Protein AF-A0A2G5BJG7-F1 (afdb_monomer)

InterPro domains:
  IPR004217 Tim10-like [PF02953] (35-98)
  IPR035427 Tim10-like domain superfamily [G3DSA:1.10.287.810] (26-109)
  IPR035427 Tim10-like domain superfamily [SSF144122] (42-107)
  IPR050673 Mitochondrial import inner membrane translocase subunit [PTHR13172] (30-109)

Sequence (112 aa):
MSAIGDCELTNASEDFQPDAMFNNYGASYQEQRMQQLMEQKQMKDFMRMFSNLVGRCFDDCVDDFTSNKLNEREISCANRCTLKNMKFNERIGQRFAEESAKMMEDQAKMAK

Solvent-accessible surface area (backbone atoms only — not comparable to full-atom values): 6933 Å² total; per-residue (Å²): 132,88,76,92,82,75,89,76,80,76,71,94,78,81,78,89,77,74,90,84,69,89,81,91,58,72,66,62,59,50,49,53,53,49,50,53,50,48,55,54,47,54,53,53,52,49,54,50,51,51,53,52,49,53,53,50,33,42,72,76,31,62,83,73,82,90,54,100,60,82,50,74,66,32,52,54,39,37,54,52,43,52,56,51,50,54,54,47,52,53,53,48,50,54,53,48,54,56,50,52,53,51,51,53,53,52,51,58,58,73,75,107

Mean predicted aligned error: 13.12 Å

Foldseek 3Di:
DDDDDDPPPPDPPDDPDPPPPPPDDPPPVVVVVVVVVVVVVVVVVVVVLVVVLVVVLCVPQVDDPPDPDDDPRSVVSSVVSNVVSVVVVVVVVVVCVVVVVVVVVVVVVVVD

Radius of gyration: 25.4 Å; Cα contacts (8 Å, |Δi|>4): 17; chains: 1; bounding box: 74×33×61 Å

Organism: Coemansia reversa (strain ATCC 12441 / NRRL 1564) (NCBI:txid763665)

Structure (mmCIF, N/CA/C/O backbone):
data_AF-A0A2G5BJG7-F1
#
_entry.id   AF-A0A2G5BJG7-F1
#
loop_
_atom_site.group_PDB
_atom_site.id
_atom_site.type_symbol
_atom_site.label_atom_id
_atom_site.label_alt_id
_atom_site.label_comp_id
_atom_site.label_asym_id
_atom_site.label_entity_id
_atom_site.label_seq_id
_atom_site.pdbx_PDB_ins_code
_atom_site.Cartn_x
_atom_site.Cartn_y
_atom_site.Cartn_z
_atom_site.occupancy
_atom_site.B_iso_or_equiv
_atom_site.auth_seq_id
_atom_site.auth_comp_id
_atom_site.auth_asym_id
_atom_site.auth_atom_id
_atom_site.pdbx_PDB_model_num
ATOM 1 N N . MET A 1 1 ? -52.801 8.013 -23.997 1.00 36.09 1 MET A N 1
ATOM 2 C CA . MET A 1 1 ? -52.631 8.055 -25.463 1.00 36.09 1 MET A CA 1
ATOM 3 C C . MET A 1 1 ? -51.449 8.957 -25.747 1.00 36.09 1 MET A C 1
ATOM 5 O O . MET A 1 1 ? -51.571 10.126 -25.428 1.00 36.09 1 MET A O 1
ATOM 9 N N . SER A 1 2 ? -50.368 8.360 -26.271 1.00 32.62 2 SER A N 1
ATOM 10 C CA . SER A 1 2 ? -49.287 8.956 -27.091 1.00 32.62 2 SER A CA 1
ATOM 11 C C . SER A 1 2 ? -48.456 10.101 -26.474 1.00 32.62 2 SER A C 1
ATOM 13 O O . SER A 1 2 ? -49.020 11.029 -25.922 1.00 32.62 2 SER A O 1
ATOM 15 N N . ALA A 1 3 ? -47.123 10.167 -26.535 1.00 39.41 3 ALA A N 1
ATOM 16 C CA . ALA A 1 3 ? -46.048 9.413 -27.196 1.00 39.41 3 ALA A CA 1
ATOM 17 C C . ALA A 1 3 ? -44.747 9.681 -26.381 1.00 39.41 3 ALA A C 1
ATOM 19 O O . ALA A 1 3 ? -44.634 10.738 -25.768 1.00 39.41 3 ALA A O 1
ATOM 20 N N . ILE A 1 4 ? -43.866 8.711 -26.105 1.00 49.25 4 ILE A N 1
ATOM 21 C CA . ILE A 1 4 ? -42.622 8.404 -26.853 1.00 49.25 4 ILE A CA 1
ATOM 22 C C . ILE A 1 4 ? -42.097 9.595 -27.679 1.00 49.25 4 ILE A C 1
ATOM 24 O O . ILE A 1 4 ? -42.725 9.977 -28.660 1.00 49.25 4 ILE A O 1
ATOM 28 N N . GLY A 1 5 ? -40.943 10.141 -27.286 1.00 41.59 5 GLY A N 1
ATOM 29 C CA . GLY A 1 5 ? -40.248 11.233 -27.973 1.00 41.59 5 GLY A CA 1
ATOM 30 C C . GLY A 1 5 ? -38.856 11.456 -27.380 1.00 41.59 5 GLY A C 1
ATOM 31 O O . GLY A 1 5 ? -38.667 12.347 -26.563 1.00 41.59 5 GLY A O 1
ATOM 32 N N . ASP A 1 6 ? -37.948 10.556 -27.756 1.00 47.22 6 ASP A N 1
ATOM 33 C CA . ASP A 1 6 ? -36.505 10.757 -27.942 1.00 47.22 6 ASP A CA 1
ATOM 34 C C . ASP A 1 6 ? -35.616 11.118 -26.734 1.00 47.22 6 ASP A C 1
ATOM 36 O O . ASP A 1 6 ? -35.309 12.267 -26.428 1.00 47.22 6 ASP A O 1
ATOM 40 N N . CYS A 1 7 ? -35.058 10.057 -26.132 1.00 47.19 7 CYS A N 1
ATOM 41 C CA . CYS A 1 7 ? -33.671 10.064 -25.670 1.00 47.19 7 CYS A CA 1
ATOM 42 C C . CYS A 1 7 ? -32.758 10.301 -26.885 1.00 47.19 7 CYS A C 1
ATOM 44 O O . CYS A 1 7 ? -32.337 9.343 -27.537 1.00 47.19 7 CYS A O 1
ATOM 46 N N . GLU A 1 8 ? -32.430 11.555 -27.187 1.00 43.12 8 GLU A N 1
ATOM 47 C CA . GLU A 1 8 ? -31.302 11.841 -28.070 1.00 43.12 8 GLU A CA 1
ATOM 48 C C . GLU A 1 8 ? -29.998 11.479 -27.353 1.00 43.12 8 GLU A C 1
ATOM 50 O O . GLU A 1 8 ? -29.441 12.215 -26.538 1.00 43.12 8 GLU A O 1
ATOM 55 N N . LEU A 1 9 ? -29.532 10.279 -27.690 1.00 47.53 9 LEU A N 1
ATOM 56 C CA . LEU A 1 9 ? -28.129 9.916 -27.786 1.00 47.53 9 LEU A CA 1
ATOM 57 C C . LEU A 1 9 ? -27.413 10.938 -28.682 1.00 47.53 9 LEU A C 1
ATOM 59 O O . LEU A 1 9 ? -27.224 10.700 -29.873 1.00 47.53 9 LEU A O 1
ATOM 63 N N . THR A 1 10 ? -26.970 12.061 -28.123 1.00 43.62 10 THR A N 1
ATOM 64 C CA . THR A 1 10 ? -25.846 12.783 -28.718 1.00 43.62 10 THR A CA 1
ATOM 65 C C . THR A 1 10 ? -24.574 12.087 -28.263 1.00 43.62 10 THR A C 1
ATOM 67 O O . THR A 1 10 ? -24.049 12.269 -27.165 1.00 43.62 10 THR A O 1
ATOM 70 N N . ASN A 1 11 ? -24.134 11.173 -29.124 1.00 44.44 11 ASN A N 1
ATOM 71 C CA . ASN A 1 11 ? -22.826 10.556 -29.061 1.00 44.44 11 ASN A CA 1
ATOM 72 C C . ASN A 1 11 ? -21.759 11.651 -28.937 1.00 44.44 11 ASN A C 1
ATOM 74 O O . ASN A 1 11 ? -21.606 12.481 -29.829 1.00 44.44 11 ASN A O 1
ATOM 78 N N . ALA A 1 12 ? -20.981 11.628 -27.856 1.00 44.44 12 ALA A N 1
ATOM 79 C CA . ALA A 1 12 ? -19.766 12.427 -27.707 1.00 44.44 12 ALA A CA 1
ATOM 80 C C . ALA A 1 12 ? -18.620 11.842 -28.562 1.00 44.44 12 ALA A C 1
ATOM 82 O O . ALA A 1 12 ? -17.542 11.541 -28.051 1.00 44.44 12 ALA A O 1
ATOM 83 N N . SER A 1 13 ? -18.881 11.597 -29.848 1.00 48.19 13 SER A N 1
ATOM 84 C CA . SER A 1 13 ? -17.964 10.934 -30.782 1.00 48.19 13 SER A CA 1
ATOM 85 C C . SER A 1 13 ? -17.698 11.743 -32.051 1.00 48.19 13 SER A C 1
ATOM 87 O O . SER A 1 13 ? -17.453 11.146 -33.093 1.00 48.19 13 SER A O 1
ATOM 89 N N . GLU A 1 14 ? -17.722 13.073 -31.977 1.00 46.25 14 GLU A N 1
ATOM 90 C CA . GLU A 1 14 ? -17.316 13.931 -33.095 1.00 46.25 14 GLU A CA 1
ATOM 91 C C . GLU A 1 14 ? -16.212 14.903 -32.636 1.00 46.25 14 GLU A C 1
ATOM 93 O O . GLU A 1 14 ? -16.435 15.879 -31.924 1.00 46.25 14 GLU A O 1
ATOM 98 N N . ASP A 1 15 ? -14.989 14.523 -33.019 1.00 40.72 15 ASP A N 1
ATOM 99 C CA . ASP A 1 15 ? -13.899 15.389 -33.471 1.00 40.72 15 ASP A CA 1
ATOM 100 C C . ASP A 1 15 ? -13.174 16.305 -32.474 1.00 40.72 15 ASP A C 1
ATOM 102 O O . ASP A 1 15 ? -13.139 17.529 -32.592 1.00 40.72 15 ASP A O 1
ATOM 106 N N . PHE A 1 16 ? -12.378 15.684 -31.598 1.00 47.34 16 PHE A N 1
ATOM 107 C CA . PHE A 1 16 ? -11.100 16.283 -31.199 1.00 47.34 16 PHE A CA 1
ATOM 108 C C . PHE A 1 16 ? -10.078 16.030 -32.320 1.00 47.34 16 PHE A C 1
ATOM 110 O O . PHE A 1 16 ? -9.291 15.093 -32.227 1.00 47.34 16 PHE A O 1
ATOM 117 N N . GLN A 1 17 ? -10.124 16.813 -33.405 1.00 42.78 17 GLN A N 1
ATOM 118 C CA . GLN A 1 17 ? -9.129 16.765 -34.489 1.00 42.78 17 GLN A CA 1
ATOM 119 C C . GLN A 1 17 ? -7.730 17.151 -33.965 1.00 42.78 17 GLN A C 1
ATOM 121 O O . GLN A 1 17 ? -7.532 18.313 -33.602 1.00 42.78 17 GLN A O 1
ATOM 126 N N . PRO A 1 18 ? -6.714 16.262 -33.996 1.00 50.66 18 PRO A N 1
ATOM 127 C CA . PRO A 1 18 ? -5.313 16.637 -33.831 1.00 50.66 18 PRO A CA 1
ATOM 128 C C . PRO A 1 18 ? -4.567 16.693 -35.180 1.00 50.66 18 PRO A C 1
ATOM 130 O O . PRO A 1 18 ? -3.344 16.828 -35.203 1.00 50.66 18 PRO A O 1
ATOM 133 N N . ASP A 1 19 ? -5.270 16.617 -36.314 1.00 51.44 19 ASP A N 1
ATOM 134 C CA . ASP A 1 19 ? -4.653 16.355 -37.625 1.00 51.44 19 ASP A CA 1
ATOM 135 C C . ASP A 1 19 ? -4.006 17.586 -38.298 1.00 51.44 19 ASP A C 1
ATOM 137 O O . ASP A 1 19 ? -3.619 17.531 -39.463 1.00 51.44 19 ASP A O 1
ATOM 141 N N . ALA A 1 20 ? -3.817 18.696 -37.570 1.00 48.91 20 ALA A N 1
ATOM 142 C CA . ALA A 1 20 ? -3.199 19.927 -38.085 1.00 48.91 20 ALA A CA 1
ATOM 143 C C . ALA A 1 20 ? -1.995 20.455 -37.264 1.00 48.91 20 AL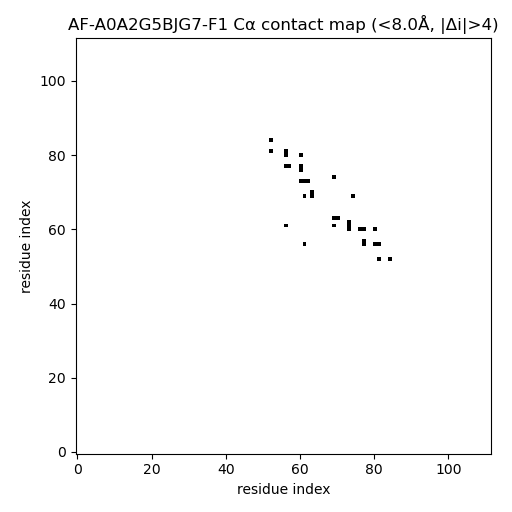A A C 1
ATOM 145 O O . ALA A 1 20 ? -1.714 21.651 -37.291 1.00 48.91 20 ALA A O 1
ATOM 146 N N . MET A 1 21 ? -1.240 19.597 -36.560 1.00 48.38 21 MET A N 1
ATOM 147 C CA . MET A 1 21 ? 0.031 19.983 -35.895 1.00 48.38 21 MET A CA 1
ATOM 148 C C . MET A 1 21 ? 1.230 19.081 -36.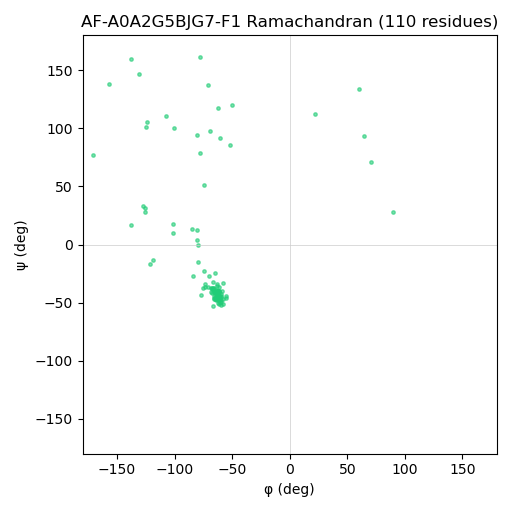261 1.00 48.38 21 MET A C 1
ATOM 150 O O . MET A 1 21 ? 2.129 18.845 -35.457 1.00 48.38 21 MET A O 1
ATOM 154 N N . PHE A 1 22 ? 1.265 18.564 -37.494 1.00 56.84 22 PHE A N 1
ATOM 155 C CA . PHE A 1 22 ? 2.163 17.468 -37.884 1.00 56.84 22 PHE A CA 1
ATOM 156 C C . PHE A 1 22 ? 3.633 17.831 -38.203 1.00 56.84 22 PHE A C 1
ATOM 158 O O . PHE A 1 22 ? 4.403 16.922 -38.480 1.00 56.84 22 PHE A O 1
ATOM 165 N N . ASN A 1 23 ? 4.107 19.083 -38.149 1.00 62.47 23 ASN A N 1
ATOM 166 C CA . ASN A 1 23 ? 5.521 19.358 -38.479 1.00 62.47 23 ASN A CA 1
ATOM 167 C C . ASN A 1 23 ? 6.297 20.086 -37.369 1.00 62.47 23 ASN A C 1
ATOM 169 O O . ASN A 1 23 ? 6.196 21.297 -37.202 1.00 62.47 23 ASN A O 1
ATOM 173 N N . ASN A 1 24 ? 7.157 19.300 -36.702 1.00 58.16 24 ASN A N 1
ATOM 174 C CA . ASN A 1 24 ? 8.344 19.705 -35.931 1.00 58.16 24 ASN A CA 1
ATOM 175 C C . ASN A 1 24 ? 8.207 20.035 -34.420 1.00 58.16 24 ASN A C 1
ATOM 177 O O . ASN A 1 24 ? 9.031 20.767 -33.883 1.00 58.16 24 ASN A O 1
ATOM 181 N N . TYR A 1 25 ? 7.231 19.453 -33.703 1.00 51.59 25 TYR A N 1
ATOM 182 C CA . TYR A 1 25 ? 7.121 19.553 -32.224 1.00 51.59 25 TYR A CA 1
ATOM 183 C C . TYR A 1 25 ? 6.748 18.231 -31.506 1.00 51.59 25 TYR A C 1
ATOM 185 O O . TYR A 1 25 ? 6.336 18.233 -30.348 1.00 51.59 25 TYR A O 1
ATOM 193 N N . GLY A 1 26 ? 6.885 17.076 -32.168 1.00 53.06 26 GLY A N 1
ATOM 194 C CA . GLY A 1 26 ? 6.333 15.795 -31.691 1.00 53.06 26 GLY A CA 1
ATOM 195 C C . GLY A 1 26 ? 6.919 15.228 -30.387 1.00 53.06 26 GLY A C 1
ATOM 196 O O . GLY A 1 26 ? 6.225 14.489 -29.696 1.00 53.06 26 GLY A O 1
ATOM 197 N N . ALA A 1 27 ? 8.151 15.585 -30.007 1.00 57.66 27 ALA A N 1
ATOM 198 C CA . ALA A 1 27 ? 8.800 15.021 -28.818 1.00 57.66 27 ALA A CA 1
ATOM 199 C C . ALA A 1 27 ? 8.277 15.623 -27.497 1.00 57.66 27 ALA A C 1
ATOM 201 O O . ALA A 1 27 ? 7.972 14.886 -26.563 1.00 57.66 27 ALA A O 1
ATOM 202 N N . SER A 1 28 ? 8.094 16.947 -27.429 1.00 65.75 28 SER A N 1
ATOM 203 C CA . SER A 1 28 ? 7.740 17.636 -26.178 1.00 65.75 28 SER A CA 1
ATOM 204 C C . SER A 1 28 ? 6.279 17.436 -25.775 1.00 65.75 28 SER A C 1
ATOM 206 O O . SER A 1 28 ? 5.983 17.255 -24.597 1.00 65.75 28 SER A O 1
ATOM 208 N N . TYR A 1 29 ? 5.352 17.413 -26.739 1.00 70.00 29 TYR A N 1
ATOM 209 C CA . TYR A 1 29 ? 3.939 17.140 -26.460 1.00 70.00 29 TYR A CA 1
ATOM 210 C C . TYR A 1 29 ? 3.722 15.686 -26.010 1.00 70.00 29 TYR A C 1
ATOM 212 O O . TYR A 1 29 ? 2.935 15.416 -25.101 1.00 70.00 29 TYR A O 1
ATOM 220 N N . GLN A 1 30 ? 4.459 14.742 -26.605 1.00 76.88 30 GLN A N 1
ATOM 221 C CA . GLN A 1 30 ? 4.409 13.335 -26.217 1.00 76.88 30 GLN A CA 1
ATOM 222 C C . GLN A 1 30 ? 5.005 13.110 -24.819 1.00 76.88 30 GLN A C 1
ATOM 224 O O . GLN A 1 30 ? 4.409 12.371 -24.035 1.00 76.88 30 GLN A O 1
ATOM 229 N N . GLU A 1 31 ? 6.112 13.776 -24.475 1.00 78.31 31 GLU A N 1
ATOM 230 C CA . GLU A 1 31 ? 6.688 13.770 -23.122 1.00 78.31 31 GLU A CA 1
ATOM 231 C C . GLU A 1 31 ? 5.739 14.377 -22.085 1.00 78.31 31 GLU A C 1
ATOM 233 O O . GLU A 1 31 ? 5.500 13.757 -21.051 1.00 78.31 31 GLU A O 1
ATOM 238 N N . GLN A 1 32 ? 5.124 15.531 -22.371 1.00 79.81 32 GLN A N 1
ATOM 239 C CA . GLN A 1 32 ? 4.142 16.157 -21.474 1.00 79.81 32 GLN A CA 1
ATOM 240 C C . GLN A 1 32 ? 2.926 15.254 -21.244 1.00 79.81 32 GLN A C 1
ATOM 242 O O . GLN A 1 32 ? 2.496 15.052 -20.107 1.00 79.81 32 GLN A O 1
ATOM 247 N N . ARG A 1 33 ? 2.394 14.643 -22.309 1.00 84.75 33 ARG A N 1
ATOM 248 C CA . ARG A 1 33 ? 1.295 13.674 -22.209 1.00 84.75 33 ARG A CA 1
ATOM 249 C C . ARG A 1 33 ? 1.717 12.427 -21.434 1.00 84.75 33 ARG A C 1
ATOM 251 O O . ARG A 1 33 ? 0.934 11.900 -20.648 1.00 84.75 33 ARG A O 1
ATOM 258 N N . MET A 1 34 ? 2.945 11.951 -21.628 1.00 86.12 34 MET A N 1
ATOM 259 C CA . MET A 1 34 ? 3.491 10.818 -20.882 1.00 86.12 34 MET A CA 1
ATOM 260 C C . MET A 1 34 ? 3.64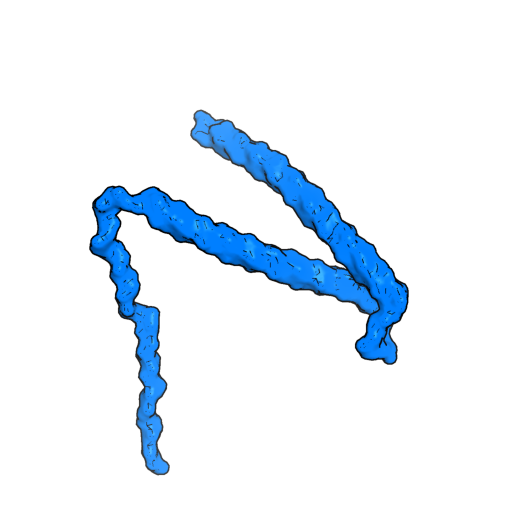7 11.150 -19.397 1.00 86.12 34 MET A C 1
ATOM 262 O O . MET A 1 34 ? 3.274 10.332 -18.561 1.00 86.12 34 MET A O 1
ATOM 266 N N . GLN A 1 35 ? 4.117 12.350 -19.063 1.00 86.94 35 GLN A N 1
ATOM 267 C CA . GLN A 1 35 ? 4.250 12.820 -17.688 1.00 86.94 35 GLN A CA 1
ATOM 268 C C . GLN A 1 35 ? 2.889 12.900 -16.988 1.00 86.94 35 GLN A C 1
ATOM 270 O O . GLN A 1 35 ? 2.726 12.327 -15.913 1.00 86.94 35 GLN A O 1
ATOM 275 N N . GLN A 1 36 ? 1.876 13.472 -17.645 1.00 87.69 36 GLN A N 1
ATOM 276 C CA . GLN A 1 36 ? 0.502 13.494 -17.129 1.00 87.69 36 GLN A CA 1
ATOM 277 C C . GLN A 1 36 ? -0.059 12.081 -16.911 1.00 87.69 36 GLN A C 1
ATOM 279 O O . GL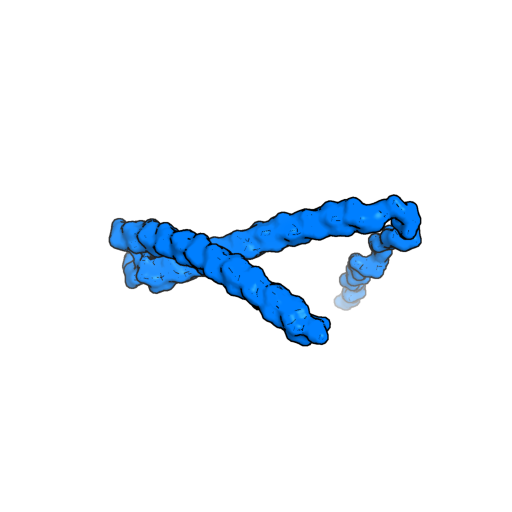N A 1 36 ? -0.685 11.800 -15.889 1.00 87.69 36 GLN A O 1
ATOM 284 N N . LEU A 1 37 ? 0.183 11.160 -17.848 1.00 88.88 37 LEU A N 1
ATOM 285 C CA . LEU A 1 37 ? -0.239 9.764 -17.706 1.00 88.88 37 LEU A CA 1
ATOM 286 C C . LEU A 1 37 ? 0.494 9.052 -16.562 1.00 88.88 37 LEU A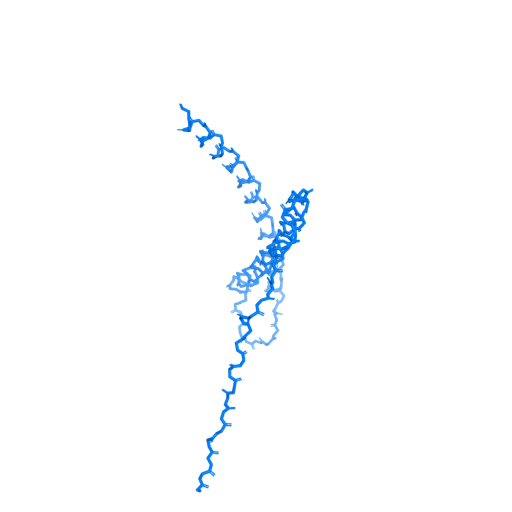 C 1
ATOM 288 O O . LEU A 1 37 ? -0.115 8.238 -15.867 1.00 88.88 37 LEU A O 1
ATOM 292 N N . MET A 1 38 ? 1.781 9.340 -16.354 1.00 89.31 38 MET A N 1
ATOM 293 C CA . MET A 1 38 ? 2.546 8.806 -15.228 1.00 89.31 38 MET A CA 1
ATOM 294 C C . MET A 1 38 ? 1.981 9.306 -13.899 1.00 89.31 38 MET A C 1
ATOM 296 O O . MET A 1 38 ? 1.722 8.491 -13.020 1.00 89.31 38 MET A O 1
ATOM 300 N N . GLU A 1 39 ? 1.711 10.604 -13.765 1.00 90.75 39 GLU A N 1
ATOM 301 C CA . GLU A 1 39 ? 1.122 11.190 -12.554 1.00 90.75 39 GLU A CA 1
ATOM 302 C C . GLU A 1 39 ? -0.254 10.587 -12.230 1.00 90.75 39 GLU A C 1
ATOM 304 O O . GLU A 1 39 ? -0.518 10.188 -11.093 1.00 90.75 39 GLU A O 1
ATOM 309 N N . GLN A 1 40 ? -1.113 10.426 -13.242 1.00 91.31 40 GLN A N 1
ATOM 310 C CA . GLN A 1 40 ? -2.414 9.772 -13.074 1.00 91.31 40 GLN A CA 1
ATOM 311 C C . GLN A 1 40 ? -2.275 8.314 -12.620 1.00 91.31 40 GLN A C 1
ATOM 313 O O . GLN A 1 40 ? -3.035 7.848 -11.765 1.00 91.31 40 GLN A O 1
ATOM 318 N N . LYS A 1 41 ? -1.303 7.580 -13.176 1.00 92.81 41 LYS A N 1
ATOM 319 C CA . LYS A 1 41 ? -1.027 6.198 -12.767 1.00 92.81 41 LYS A CA 1
ATOM 320 C C . LYS A 1 41 ? -0.523 6.119 -11.332 1.00 92.81 41 LYS A C 1
ATOM 322 O O . LYS A 1 41 ? -1.056 5.316 -10.576 1.00 92.81 41 LYS A O 1
ATOM 327 N N . GLN A 1 42 ? 0.404 6.989 -10.937 1.00 91.81 42 GLN A N 1
ATOM 328 C CA . GLN A 1 42 ? 0.912 7.053 -9.563 1.00 91.81 42 GLN A CA 1
ATOM 329 C C . GLN A 1 42 ? -0.229 7.230 -8.553 1.00 91.81 42 GLN A C 1
ATOM 331 O O . GLN A 1 42 ? -0.319 6.485 -7.578 1.00 91.81 42 GLN A O 1
ATOM 336 N N . MET A 1 43 ? -1.162 8.149 -8.823 1.00 92.88 43 MET A N 1
ATOM 337 C CA . MET A 1 43 ? -2.325 8.356 -7.954 1.00 92.88 43 MET A CA 1
ATOM 338 C C . MET A 1 43 ? -3.222 7.111 -7.891 1.00 92.88 43 MET A C 1
ATOM 340 O O . MET A 1 43 ? -3.647 6.691 -6.813 1.00 92.88 43 MET A O 1
ATOM 344 N N . LYS A 1 44 ? -3.504 6.489 -9.041 1.00 95.12 44 LYS A N 1
ATOM 345 C CA . LYS A 1 44 ? -4.330 5.277 -9.109 1.00 95.12 44 LYS A CA 1
ATOM 346 C C . LYS A 1 44 ? -3.696 4.108 -8.353 1.00 95.12 44 LYS A C 1
ATOM 348 O O . LYS A 1 44 ? -4.403 3.372 -7.663 1.00 95.12 44 LYS A O 1
ATOM 353 N N . ASP A 1 45 ? -2.387 3.939 -8.473 1.00 92.00 45 ASP A N 1
ATOM 354 C CA . ASP A 1 45 ? -1.649 2.870 -7.807 1.00 92.00 45 ASP A CA 1
ATOM 355 C C . ASP A 1 45 ? -1.556 3.116 -6.297 1.00 92.00 45 ASP A C 1
ATOM 357 O O . ASP A 1 45 ? -1.753 2.183 -5.514 1.00 92.00 45 ASP A O 1
ATOM 361 N N . PHE A 1 46 ? -1.410 4.373 -5.872 1.00 93.81 46 PHE A N 1
ATOM 362 C CA . PHE A 1 46 ? -1.523 4.747 -4.465 1.00 93.81 46 PHE A CA 1
ATOM 363 C C . PHE A 1 46 ? -2.903 4.403 -3.885 1.00 93.81 46 PHE A C 1
ATOM 365 O O . PHE A 1 46 ? -2.988 3.761 -2.839 1.00 93.81 46 PHE A O 1
ATOM 372 N N . MET A 1 47 ? -3.992 4.753 -4.577 1.00 95.31 47 MET A N 1
ATOM 373 C CA . MET A 1 47 ? -5.353 4.456 -4.107 1.00 95.31 47 MET A CA 1
ATOM 374 C C . MET A 1 47 ? -5.625 2.951 -4.010 1.00 95.31 47 MET A C 1
ATOM 376 O O . MET A 1 47 ? -6.288 2.490 -3.077 1.00 95.31 47 MET A O 1
ATOM 380 N N . ARG A 1 48 ? -5.073 2.162 -4.937 1.00 95.38 48 ARG A N 1
ATOM 381 C CA . ARG A 1 48 ? -5.123 0.694 -4.878 1.00 95.38 48 ARG A CA 1
ATOM 382 C C . ARG A 1 48 ? -4.348 0.150 -3.685 1.00 95.38 48 ARG A C 1
ATOM 384 O O . ARG A 1 48 ? -4.878 -0.678 -2.949 1.00 95.38 48 ARG A O 1
ATOM 391 N N . MET A 1 49 ? -3.123 0.629 -3.466 1.00 94.69 49 MET A N 1
ATOM 392 C CA . MET A 1 49 ? -2.313 0.249 -2.308 1.00 94.69 49 MET A CA 1
ATOM 393 C C . MET A 1 49 ? -3.046 0.570 -1.001 1.00 94.69 49 MET A C 1
ATOM 395 O O . MET A 1 49 ? -3.123 -0.283 -0.121 1.00 94.69 49 MET A O 1
ATOM 399 N N . PHE A 1 50 ? -3.611 1.773 -0.892 1.00 95.88 50 PHE A N 1
ATOM 400 C CA . PHE A 1 50 ? -4.358 2.212 0.281 1.00 95.88 50 PHE A CA 1
ATOM 401 C C . PHE A 1 50 ? -5.601 1.348 0.532 1.00 95.88 50 PHE A C 1
ATOM 403 O O . PHE A 1 50 ? -5.811 0.889 1.650 1.00 95.88 50 PHE A O 1
ATOM 410 N N . SER A 1 51 ? -6.383 1.051 -0.508 1.00 96.44 51 SER A N 1
ATOM 411 C CA . SER A 1 51 ? -7.576 0.201 -0.379 1.00 96.44 51 SER A CA 1
ATOM 412 C C . SER A 1 51 ? -7.216 -1.214 0.089 1.00 96.44 51 SER A C 1
ATOM 414 O O . SER A 1 51 ? -7.843 -1.749 1.000 1.00 96.44 51 SER A O 1
ATOM 416 N N . ASN A 1 52 ? -6.154 -1.796 -0.477 1.00 95.94 52 ASN A N 1
ATOM 417 C CA . ASN A 1 52 ? -5.665 -3.120 -0.084 1.00 95.94 52 ASN A CA 1
ATOM 418 C C . ASN A 1 52 ? -5.113 -3.140 1.347 1.00 95.94 52 ASN A C 1
ATOM 420 O O . ASN A 1 52 ? -5.287 -4.123 2.063 1.00 95.94 52 ASN A O 1
ATOM 424 N N . LEU A 1 53 ? -4.438 -2.064 1.758 1.00 96.69 53 LEU A N 1
ATOM 425 C CA . LEU A 1 53 ? -3.929 -1.896 3.115 1.00 96.69 53 LEU A CA 1
ATOM 426 C C . LEU A 1 53 ? -5.070 -1.899 4.130 1.00 96.69 53 LEU A C 1
ATOM 428 O O . LEU A 1 53 ? -5.013 -2.645 5.104 1.00 96.69 53 LEU A O 1
ATOM 432 N N . VAL A 1 54 ? -6.086 -1.065 3.893 1.00 96.81 54 VAL A N 1
ATOM 433 C CA . VAL A 1 54 ? -7.246 -0.952 4.780 1.00 96.81 54 VAL A CA 1
ATOM 434 C C . VAL A 1 54 ? -7.986 -2.284 4.850 1.00 96.81 54 VAL A C 1
ATOM 436 O O . VAL A 1 54 ? -8.262 -2.736 5.954 1.00 96.81 54 VAL A O 1
ATOM 439 N N . GLY A 1 55 ? -8.224 -2.945 3.711 1.00 96.88 55 GLY A N 1
ATOM 440 C CA . GLY A 1 55 ? -8.863 -4.265 3.677 1.00 96.88 55 GLY A CA 1
ATOM 441 C C . GLY A 1 55 ? -8.103 -5.310 4.495 1.00 96.88 55 GLY A C 1
ATOM 442 O O . GLY A 1 55 ? -8.669 -5.913 5.397 1.00 96.88 55 GLY A O 1
ATOM 443 N N . ARG A 1 56 ? -6.789 -5.452 4.274 1.00 96.69 56 ARG A N 1
ATOM 444 C CA . ARG A 1 56 ? -5.964 -6.406 5.036 1.00 96.69 56 ARG A CA 1
ATOM 445 C C . ARG A 1 56 ? -5.927 -6.116 6.526 1.00 96.69 56 ARG A C 1
ATOM 447 O O . ARG A 1 56 ? -6.056 -7.030 7.324 1.00 96.69 56 ARG A O 1
ATOM 454 N N . CYS A 1 57 ? -5.707 -4.860 6.910 1.00 97.88 57 CYS A N 1
ATOM 455 C CA . CYS A 1 57 ? -5.632 -4.532 8.328 1.00 97.88 57 CYS A CA 1
ATOM 456 C C . CYS A 1 57 ? -6.992 -4.637 9.016 1.00 97.88 57 CYS A C 1
ATOM 458 O O . CYS A 1 57 ? -7.023 -4.894 10.211 1.00 97.88 57 CYS A O 1
ATOM 460 N N . PHE A 1 58 ? -8.095 -4.461 8.290 1.00 97.44 58 PHE A N 1
ATOM 461 C CA . PHE A 1 58 ? -9.420 -4.754 8.814 1.00 97.44 58 PHE A CA 1
A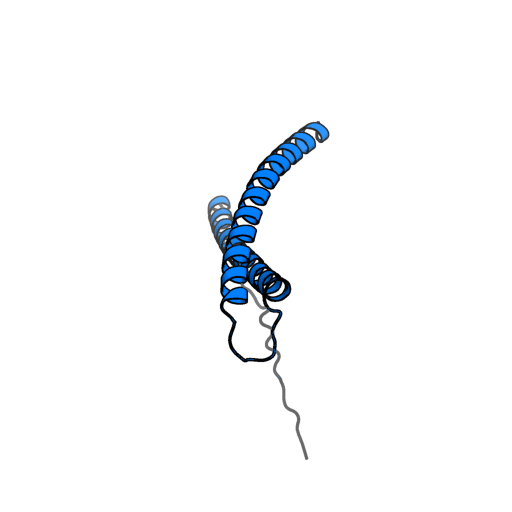TOM 462 C C . PHE A 1 58 ? -9.585 -6.260 9.058 1.00 97.44 58 PHE A C 1
ATOM 464 O O . PHE A 1 58 ? -9.854 -6.646 10.190 1.00 97.44 58 PHE A O 1
ATOM 471 N N . ASP A 1 59 ? -9.313 -7.094 8.049 1.00 96.88 59 ASP A N 1
ATOM 472 C CA . ASP A 1 59 ? -9.450 -8.557 8.142 1.00 96.88 59 ASP A CA 1
ATOM 473 C C . ASP A 1 59 ? -8.537 -9.183 9.215 1.00 96.88 59 ASP A C 1
ATOM 475 O O . ASP A 1 59 ? -8.926 -10.140 9.881 1.00 96.88 59 ASP A O 1
ATOM 479 N N . ASP A 1 60 ? -7.323 -8.648 9.394 1.00 96.62 60 ASP A N 1
ATOM 480 C CA . ASP A 1 60 ? -6.331 -9.189 10.332 1.00 96.62 60 ASP A CA 1
ATOM 481 C C . ASP A 1 60 ? -6.513 -8.694 11.781 1.00 96.62 60 ASP A C 1
ATOM 483 O O . ASP A 1 60 ? -6.046 -9.358 12.709 1.00 96.62 60 ASP A O 1
ATOM 487 N N . CYS A 1 61 ? -7.093 -7.504 11.990 1.00 97.75 61 CYS A N 1
ATOM 488 C CA . CYS A 1 61 ? -7.082 -6.835 13.300 1.00 97.75 61 CYS A CA 1
ATOM 489 C C . CYS A 1 61 ? -8.453 -6.533 13.901 1.00 97.75 61 CYS A C 1
ATOM 491 O O . CYS A 1 61 ? -8.480 -6.206 15.086 1.00 97.75 61 CYS A O 1
ATOM 493 N N . VAL A 1 62 ? -9.537 -6.554 13.123 1.00 96.75 62 VAL A N 1
ATOM 494 C CA . VAL A 1 62 ? -10.890 -6.292 13.630 1.00 96.75 62 VAL A CA 1
ATOM 495 C C . VAL A 1 62 ? -11.596 -7.625 13.811 1.00 96.75 62 VAL A C 1
ATOM 497 O O . VAL A 1 62 ? -12.054 -8.235 12.846 1.00 96.75 62 VAL A O 1
ATOM 500 N N . ASP A 1 63 ? -11.636 -8.089 15.055 1.00 94.56 63 ASP A N 1
ATOM 501 C CA . ASP A 1 63 ? -12.174 -9.398 15.425 1.00 94.56 63 ASP A CA 1
ATOM 502 C C . ASP A 1 63 ? -13.377 -9.313 16.378 1.00 94.56 63 ASP A C 1
ATOM 504 O O . ASP A 1 63 ? -14.116 -10.294 16.518 1.00 94.56 63 ASP A O 1
ATOM 508 N N . ASP A 1 64 ? -13.630 -8.145 16.977 1.00 93.50 64 ASP A N 1
ATOM 509 C CA . ASP A 1 64 ? -14.727 -7.924 17.913 1.00 93.50 64 ASP A CA 1
ATOM 510 C C . ASP A 1 64 ? -15.846 -7.073 17.293 1.00 93.50 64 ASP A C 1
ATOM 512 O O . ASP A 1 64 ? -15.728 -5.867 17.084 1.00 93.50 64 ASP A O 1
ATOM 516 N N . PHE A 1 65 ? -16.994 -7.709 17.049 1.00 95.25 65 PHE A N 1
ATOM 517 C CA . PHE A 1 65 ? -18.186 -7.068 16.480 1.00 95.25 65 PHE A CA 1
ATOM 518 C C . PHE A 1 65 ? -19.258 -6.729 17.529 1.00 95.25 65 PHE A C 1
ATOM 520 O O . PHE A 1 65 ? -20.420 -6.509 17.186 1.00 95.25 65 PHE A O 1
ATOM 527 N N . THR A 1 66 ? -18.905 -6.697 18.818 1.00 95.00 66 THR A N 1
ATOM 528 C CA . THR A 1 66 ? -19.856 -6.378 19.899 1.00 95.00 66 THR A CA 1
ATOM 529 C C . THR A 1 66 ? -20.119 -4.880 20.069 1.00 95.00 66 THR A C 1
ATOM 531 O O . THR A 1 66 ? -21.099 -4.501 20.715 1.00 95.00 66 THR A O 1
ATOM 534 N N . SER A 1 67 ? -19.286 -4.011 19.486 1.00 93.50 67 SER A N 1
ATOM 535 C CA . SER A 1 67 ? -19.429 -2.557 19.586 1.00 93.50 67 SER A CA 1
ATOM 536 C C . SER A 1 67 ? -19.165 -1.855 18.252 1.00 93.50 67 SER A C 1
ATOM 538 O O . SER A 1 67 ? -18.518 -2.391 17.361 1.00 93.50 67 SER A O 1
ATOM 540 N N . ASN A 1 68 ? -19.655 -0.622 18.107 1.00 93.81 68 ASN A N 1
ATOM 541 C CA . ASN A 1 68 ? -19.412 0.210 16.924 1.00 93.81 68 ASN A CA 1
ATOM 542 C C . ASN A 1 68 ? -18.087 0.994 16.987 1.00 93.81 68 ASN A C 1
ATOM 544 O O . ASN A 1 68 ? -17.900 1.950 16.230 1.00 93.81 68 ASN A O 1
ATOM 548 N N . LYS A 1 69 ? -17.201 0.655 17.927 1.00 94.06 69 LYS A N 1
ATOM 549 C CA . LYS A 1 69 ? -15.909 1.308 18.141 1.00 94.06 69 LYS A CA 1
ATOM 550 C C . LYS A 1 69 ? -14.820 0.250 18.236 1.00 94.06 69 LYS A C 1
ATOM 552 O O . LYS A 1 69 ? -15.043 -0.821 18.784 1.00 94.06 69 LYS A O 1
ATOM 557 N N . LEU A 1 70 ? -13.632 0.601 17.759 1.00 94.44 70 LEU A N 1
ATOM 558 C CA . LEU A 1 70 ? -12.463 -0.255 17.905 1.00 94.44 70 LEU A CA 1
ATOM 559 C C . LEU A 1 70 ? -11.991 -0.274 19.360 1.00 94.44 70 LEU A C 1
ATOM 561 O O . LEU A 1 70 ? -11.910 0.775 20.010 1.00 94.44 70 LEU A O 1
ATOM 565 N N . ASN A 1 71 ? -11.639 -1.458 19.847 1.00 94.25 71 ASN A N 1
ATOM 566 C CA . ASN A 1 71 ? -11.016 -1.640 21.152 1.00 94.25 71 ASN A CA 1
ATOM 567 C C . ASN A 1 71 ? -9.517 -1.274 21.097 1.00 94.25 71 ASN A C 1
ATOM 569 O O . ASN A 1 71 ? -8.893 -1.270 20.035 1.00 94.25 71 ASN A O 1
ATOM 573 N N . GLU A 1 72 ? -8.882 -1.008 22.241 1.00 96.06 72 GLU A N 1
ATOM 574 C CA . GLU A 1 72 ? -7.463 -0.615 22.306 1.00 96.06 72 GLU A CA 1
ATOM 575 C C . GLU A 1 72 ? -6.523 -1.653 21.669 1.00 96.06 72 GLU A C 1
ATOM 577 O O . GLU A 1 72 ? -5.511 -1.295 21.057 1.00 96.06 72 GLU A O 1
ATOM 582 N N . ARG A 1 73 ? -6.868 -2.946 21.766 1.00 96.25 73 ARG A N 1
ATOM 583 C CA . ARG A 1 73 ? -6.104 -4.031 21.130 1.00 96.25 73 ARG A CA 1
ATOM 584 C C . ARG A 1 73 ? -6.157 -3.946 19.605 1.00 96.25 73 ARG A C 1
ATOM 586 O O . ARG A 1 73 ? -5.106 -4.024 18.970 1.00 96.25 73 ARG A O 1
ATOM 593 N N . GLU A 1 74 ? -7.342 -3.735 19.039 1.00 97.12 74 GLU A N 1
ATOM 594 C CA . GLU A 1 74 ? -7.563 -3.617 17.592 1.00 97.12 74 GLU A CA 1
ATOM 595 C C . GLU A 1 74 ? -6.879 -2.358 17.047 1.00 97.12 74 GLU A C 1
ATOM 597 O O . GLU A 1 74 ? -6.186 -2.415 16.035 1.00 97.12 74 GLU A O 1
ATOM 602 N N . ILE A 1 75 ? -6.956 -1.238 17.777 1.00 96.12 75 ILE A N 1
ATOM 603 C CA . ILE A 1 75 ? -6.248 0.006 17.433 1.00 96.12 75 ILE A CA 1
ATOM 604 C C . ILE A 1 75 ? -4.728 -0.218 17.429 1.00 96.12 75 ILE A C 1
ATOM 606 O O . ILE A 1 75 ? -4.026 0.203 16.504 1.00 96.12 75 ILE A O 1
ATOM 610 N N . SER A 1 76 ? -4.185 -0.895 18.445 1.00 97.75 76 SER A N 1
ATOM 611 C CA . SER A 1 76 ? -2.754 -1.225 18.496 1.00 97.75 76 SER A CA 1
ATOM 612 C C . SER A 1 76 ? -2.343 -2.159 17.350 1.00 97.75 76 SER A C 1
ATOM 614 O O . SER A 1 76 ? -1.299 -1.948 16.723 1.00 97.75 76 SER A O 1
ATOM 616 N N . CYS A 1 77 ? -3.178 -3.153 17.029 1.00 98.00 77 CYS A N 1
ATOM 617 C CA . CYS A 1 77 ? -2.971 -4.058 15.901 1.00 98.00 77 CYS A CA 1
ATOM 618 C C . CYS A 1 77 ? -2.975 -3.302 14.568 1.00 98.00 77 CYS A C 1
ATOM 620 O O . CYS A 1 77 ? -2.007 -3.415 13.816 1.00 98.00 77 CYS A O 1
ATOM 622 N N . ALA A 1 78 ? -3.981 -2.464 14.306 1.00 97.38 78 ALA A N 1
ATOM 623 C CA . ALA A 1 78 ? -4.112 -1.697 13.069 1.00 97.38 78 ALA A CA 1
ATOM 624 C C . ALA A 1 78 ? -2.903 -0.775 12.827 1.00 97.38 78 ALA A C 1
ATOM 626 O O . ALA A 1 78 ? -2.377 -0.710 11.711 1.00 97.38 78 ALA A O 1
ATOM 627 N N . ASN A 1 79 ? -2.382 -0.134 13.881 1.00 97.25 79 ASN A N 1
ATOM 628 C CA . ASN A 1 79 ? -1.160 0.673 13.804 1.00 97.25 79 ASN A CA 1
ATOM 629 C C . ASN A 1 79 ? 0.069 -0.166 13.409 1.00 97.25 79 ASN A C 1
ATOM 631 O O . ASN A 1 79 ? 0.845 0.216 12.528 1.00 97.25 79 ASN A O 1
ATOM 635 N N . ARG A 1 80 ? 0.243 -1.343 14.023 1.00 98.00 80 ARG A N 1
ATOM 636 C CA . ARG A 1 80 ? 1.344 -2.264 13.694 1.00 98.00 80 ARG A CA 1
ATOM 637 C C . ARG A 1 80 ? 1.194 -2.849 12.289 1.00 98.00 80 ARG A C 1
ATOM 639 O O . ARG A 1 80 ? 2.184 -2.921 11.562 1.00 98.00 80 ARG A O 1
ATOM 646 N N . CYS A 1 81 ? -0.020 -3.230 11.898 1.00 98.19 81 CYS A N 1
ATOM 647 C CA . CYS A 1 81 ? -0.347 -3.743 10.570 1.00 98.19 81 CYS A CA 1
ATOM 648 C C . CYS A 1 81 ? -0.022 -2.716 9.483 1.00 98.19 81 CYS A C 1
ATOM 650 O O . CYS A 1 81 ? 0.638 -3.049 8.493 1.00 98.19 81 CYS A O 1
ATOM 652 N N . THR A 1 82 ? -0.398 -1.456 9.711 1.00 97.31 82 THR A N 1
ATOM 653 C CA . THR A 1 82 ? -0.119 -0.344 8.800 1.00 97.31 82 THR A CA 1
ATOM 654 C C . THR A 1 82 ? 1.383 -0.162 8.595 1.00 97.31 82 THR A C 1
ATOM 656 O O . THR A 1 82 ? 1.869 -0.201 7.464 1.00 97.31 82 THR A O 1
ATOM 659 N N . LEU A 1 83 ? 2.150 -0.060 9.686 1.00 97.00 83 LEU A N 1
ATOM 660 C CA . LEU A 1 83 ? 3.609 0.081 9.619 1.00 97.00 83 LEU A CA 1
ATOM 661 C C . LEU A 1 83 ? 4.282 -1.121 8.943 1.00 97.00 83 LEU A C 1
ATOM 663 O O . LEU A 1 83 ? 5.227 -0.953 8.171 1.00 97.00 83 LEU A O 1
ATOM 667 N N . LYS A 1 84 ? 3.801 -2.337 9.221 1.00 97.38 84 LYS A N 1
ATOM 668 C CA . LYS A 1 84 ? 4.325 -3.571 8.625 1.00 97.38 84 LYS A CA 1
ATOM 669 C C . LYS A 1 84 ? 4.107 -3.593 7.114 1.00 97.38 84 LYS A C 1
ATOM 671 O O . LYS A 1 84 ? 5.054 -3.877 6.385 1.00 97.38 84 LYS A O 1
ATOM 676 N N . ASN A 1 85 ? 2.902 -3.272 6.644 1.00 96.12 85 ASN A N 1
ATOM 677 C CA . ASN A 1 85 ? 2.589 -3.255 5.214 1.00 96.12 85 ASN A CA 1
ATOM 678 C C . ASN A 1 85 ? 3.335 -2.141 4.468 1.00 96.12 85 ASN A C 1
ATOM 680 O O . ASN A 1 85 ? 3.810 -2.375 3.363 1.00 96.12 85 ASN A O 1
ATOM 684 N N . MET A 1 86 ? 3.517 -0.964 5.072 1.00 94.75 86 MET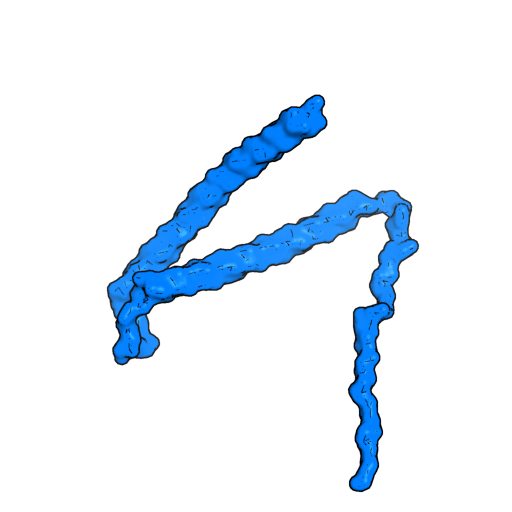 A N 1
ATOM 685 C CA . MET A 1 86 ? 4.303 0.110 4.449 1.00 94.75 86 MET A CA 1
ATOM 686 C C . MET A 1 86 ? 5.765 -0.299 4.242 1.00 94.75 86 MET A C 1
ATOM 688 O O . MET A 1 86 ? 6.279 -0.209 3.129 1.00 94.75 86 MET A O 1
ATOM 692 N N . LYS A 1 87 ? 6.409 -0.863 5.274 1.00 96.69 87 LYS A N 1
ATOM 693 C CA . LYS A 1 87 ? 7.775 -1.410 5.159 1.00 96.69 87 LYS A CA 1
ATOM 694 C C . LYS A 1 87 ? 7.857 -2.580 4.177 1.00 96.69 87 LYS A C 1
ATOM 696 O O . LYS A 1 87 ? 8.868 -2.771 3.506 1.00 96.69 87 LYS A O 1
ATOM 701 N N . PHE A 1 88 ? 6.804 -3.390 4.106 1.00 95.06 88 PHE A N 1
ATOM 702 C CA . PHE A 1 88 ? 6.711 -4.494 3.159 1.00 95.06 88 PHE A CA 1
ATOM 703 C C . PHE A 1 88 ? 6.653 -3.996 1.712 1.00 95.06 88 PHE A C 1
ATOM 705 O O . PHE A 1 88 ? 7.426 -4.479 0.889 1.00 95.06 88 PHE A O 1
ATOM 712 N N . ASN A 1 89 ? 5.814 -3.001 1.419 1.00 93.38 89 ASN A N 1
ATOM 713 C CA . ASN A 1 89 ? 5.720 -2.392 0.092 1.00 93.38 89 ASN A CA 1
ATOM 714 C C . ASN A 1 89 ? 7.040 -1.728 -0.323 1.00 93.38 89 ASN A C 1
ATOM 716 O O . ASN A 1 89 ? 7.472 -1.904 -1.458 1.00 93.38 89 ASN A O 1
ATOM 720 N N . GLU A 1 90 ? 7.726 -1.046 0.600 1.00 94.62 90 GLU A N 1
ATOM 721 C CA . GLU A 1 90 ? 9.061 -0.485 0.351 1.00 94.62 90 GLU A CA 1
ATOM 722 C C . GLU A 1 90 ? 10.072 -1.579 -0.021 1.00 94.62 90 GLU A C 1
ATOM 724 O O . GLU A 1 90 ? 10.759 -1.494 -1.041 1.00 94.62 90 GLU A O 1
ATOM 729 N N . ARG A 1 91 ? 10.127 -2.654 0.774 1.00 96.00 91 ARG A N 1
ATOM 730 C CA . ARG A 1 91 ? 11.048 -3.768 0.528 1.00 96.00 91 ARG A CA 1
ATOM 731 C C . ARG A 1 91 ? 10.745 -4.489 -0.784 1.00 96.00 91 ARG A C 1
ATOM 733 O O . ARG A 1 91 ? 11.681 -4.851 -1.494 1.00 96.00 91 ARG A O 1
ATOM 740 N N . ILE A 1 92 ? 9.468 -4.707 -1.106 1.00 95.50 92 ILE A N 1
ATOM 741 C CA . ILE A 1 92 ? 9.070 -5.270 -2.402 1.00 95.50 92 ILE A CA 1
ATOM 742 C C . ILE A 1 92 ? 9.509 -4.345 -3.527 1.00 95.50 92 ILE A C 1
ATOM 744 O O . ILE A 1 92 ? 10.091 -4.834 -4.488 1.00 95.50 92 ILE A O 1
ATOM 748 N N . GLY A 1 93 ? 9.285 -3.036 -3.401 1.00 94.06 93 GLY A N 1
ATOM 749 C CA . GLY A 1 93 ? 9.699 -2.058 -4.404 1.00 94.06 93 GLY A CA 1
ATOM 750 C C . GLY A 1 93 ? 11.196 -2.132 -4.706 1.00 94.06 93 GLY A C 1
ATOM 751 O O . GLY A 1 93 ? 11.582 -2.191 -5.871 1.00 94.06 93 GLY A O 1
ATOM 752 N N . GLN A 1 94 ? 12.036 -2.233 -3.670 1.00 95.38 94 GLN A N 1
ATOM 753 C CA . GLN A 1 94 ? 13.485 -2.397 -3.836 1.00 95.38 94 GLN A CA 1
ATOM 754 C C . GLN A 1 94 ? 13.841 -3.680 -4.597 1.00 95.38 94 GLN A C 1
ATOM 756 O O . GLN A 1 94 ? 14.599 -3.634 -5.562 1.00 95.38 94 GLN A O 1
ATOM 761 N N . ARG A 1 95 ? 13.273 -4.826 -4.201 1.00 96.56 95 ARG A N 1
ATOM 762 C CA . ARG A 1 95 ? 13.550 -6.105 -4.878 1.00 96.56 95 ARG A CA 1
ATOM 763 C C . ARG A 1 95 ? 13.014 -6.122 -6.306 1.00 96.56 95 ARG A C 1
ATOM 765 O O . ARG A 1 95 ? 13.670 -6.640 -7.198 1.00 96.56 95 ARG A O 1
ATOM 772 N N . PHE A 1 96 ? 11.849 -5.528 -6.539 1.00 95.06 96 PHE A N 1
ATOM 773 C CA . PHE A 1 96 ? 11.271 -5.420 -7.872 1.00 95.06 96 PHE A CA 1
ATOM 774 C C . PHE A 1 96 ? 12.146 -4.573 -8.800 1.00 95.06 96 PHE A C 1
ATOM 776 O O . PHE A 1 96 ? 12.337 -4.949 -9.951 1.00 95.06 96 PHE A O 1
ATOM 783 N N . ALA A 1 97 ? 12.723 -3.472 -8.310 1.00 93.88 97 ALA A N 1
ATOM 784 C CA . ALA A 1 97 ? 13.657 -2.666 -9.093 1.00 93.88 97 ALA A CA 1
ATOM 785 C C . ALA A 1 97 ? 14.925 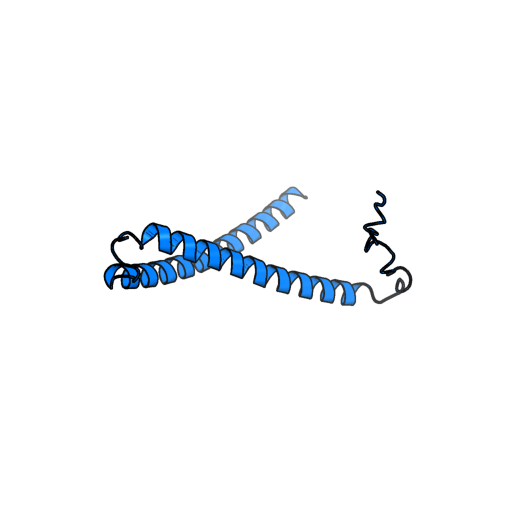-3.455 -9.472 1.00 93.88 97 ALA A C 1
ATOM 787 O O . ALA A 1 97 ? 15.359 -3.396 -10.622 1.00 93.88 97 ALA A O 1
ATOM 788 N N . GLU A 1 98 ? 15.476 -4.234 -8.535 1.00 94.31 98 GLU A N 1
ATOM 789 C CA . GLU A 1 98 ? 16.627 -5.113 -8.788 1.00 94.31 98 GLU A CA 1
ATOM 790 C C . GLU A 1 98 ? 16.314 -6.176 -9.858 1.00 94.31 98 GLU A C 1
ATOM 792 O O . GLU A 1 98 ? 17.090 -6.360 -10.794 1.00 94.31 98 GLU A O 1
ATOM 797 N N . GLU A 1 99 ? 15.172 -6.859 -9.752 1.00 94.75 99 GLU A N 1
ATOM 798 C CA . GLU A 1 99 ? 14.787 -7.921 -10.693 1.00 94.75 99 GLU A CA 1
ATOM 799 C C . GLU A 1 99 ? 14.340 -7.377 -12.057 1.00 94.75 99 GLU A C 1
ATOM 801 O O . GLU A 1 99 ? 14.635 -7.976 -13.089 1.00 94.75 99 GLU A O 1
ATOM 806 N N . SER A 1 100 ? 13.688 -6.213 -12.092 1.00 93.00 100 SER A N 1
ATOM 807 C CA . SER A 1 100 ? 13.325 -5.532 -13.340 1.00 93.00 100 SER A CA 1
ATOM 808 C C . SER A 1 100 ? 14.570 -5.150 -14.153 1.00 93.00 100 SER A C 1
ATOM 810 O O . SER A 1 100 ? 14.604 -5.351 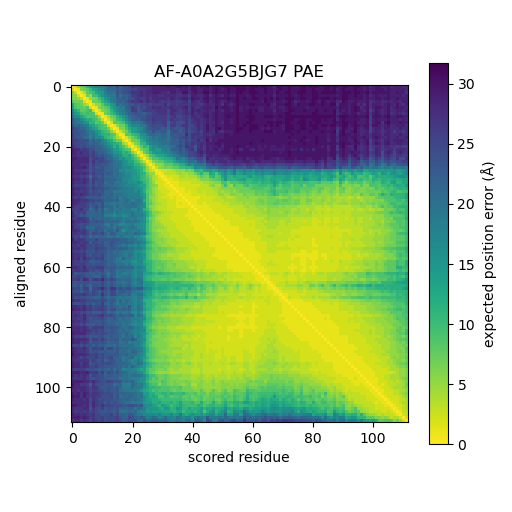-15.368 1.00 93.00 100 SER A O 1
ATOM 812 N N . ALA A 1 101 ? 15.633 -4.682 -13.486 1.00 92.88 101 ALA A N 1
ATOM 813 C CA . ALA A 1 101 ? 16.908 -4.379 -14.136 1.00 92.88 101 ALA A CA 1
ATOM 814 C C . ALA A 1 101 ? 17.570 -5.631 -14.735 1.00 92.88 101 ALA A C 1
ATOM 816 O O . ALA A 1 101 ? 17.988 -5.604 -15.893 1.00 92.88 101 ALA A O 1
ATOM 817 N N . LYS A 1 102 ? 17.598 -6.743 -13.987 1.00 93.38 102 LYS A N 1
ATOM 818 C CA . LYS A 1 102 ? 18.109 -8.029 -14.492 1.00 93.38 102 LYS A CA 1
ATOM 819 C C . LYS A 1 102 ? 17.297 -8.540 -15.677 1.00 93.38 102 LYS A C 1
ATOM 821 O O . LYS A 1 102 ? 17.869 -8.959 -16.673 1.00 93.38 102 LYS A O 1
ATOM 826 N N . MET A 1 103 ? 15.969 -8.454 -15.603 1.00 91.75 103 MET A N 1
ATOM 827 C CA . MET A 1 103 ? 15.090 -8.898 -16.684 1.00 91.75 103 MET A CA 1
ATOM 828 C C . MET A 1 103 ? 15.336 -8.113 -17.977 1.00 91.75 103 MET A C 1
ATOM 830 O O . MET A 1 103 ? 15.361 -8.710 -19.051 1.00 91.75 103 MET A O 1
ATOM 834 N N . MET A 1 104 ? 15.556 -6.798 -17.891 1.00 91.06 104 MET A N 1
ATOM 835 C CA . MET A 1 104 ? 15.929 -5.987 -19.056 1.00 91.06 104 MET A CA 1
ATOM 836 C C . MET A 1 104 ? 17.297 -6.390 -19.623 1.00 91.06 104 MET A C 1
ATOM 838 O O . MET A 1 104 ? 17.454 -6.463 -20.841 1.00 91.06 104 MET A O 1
ATOM 842 N N . GLU A 1 105 ? 18.275 -6.687 -18.764 1.00 90.75 105 GLU A N 1
ATOM 843 C CA . GLU A 1 105 ? 19.596 -7.164 -19.189 1.00 90.75 105 GLU A CA 1
ATOM 844 C C . GLU A 1 105 ? 19.512 -8.527 -19.895 1.00 90.75 105 GLU A C 1
ATOM 846 O O . GLU A 1 105 ? 20.105 -8.719 -20.958 1.00 90.75 105 GLU A O 1
ATOM 851 N N . ASP A 1 106 ? 18.740 -9.463 -19.346 1.00 90.50 106 ASP A N 1
ATOM 852 C CA . ASP A 1 106 ? 18.547 -10.790 -19.928 1.00 90.50 106 ASP A CA 1
ATOM 853 C C . ASP A 1 106 ? 17.769 -10.724 -21.249 1.00 90.50 106 ASP A C 1
ATOM 855 O O . ASP A 1 106 ? 18.134 -11.400 -22.212 1.00 90.50 106 ASP A O 1
ATOM 859 N N . GLN A 1 107 ? 16.761 -9.851 -21.353 1.00 85.44 107 GLN A N 1
ATOM 860 C CA . GLN A 1 107 ? 16.075 -9.576 -22.621 1.00 85.44 107 GLN A CA 1
ATOM 861 C C . GLN A 1 107 ? 17.030 -8.988 -23.668 1.00 85.44 107 GLN A C 1
ATOM 863 O O . GLN A 1 107 ? 16.986 -9.395 -24.829 1.00 85.44 107 GLN A O 1
ATOM 868 N N . ALA A 1 108 ? 17.933 -8.088 -23.271 1.00 86.75 108 ALA A N 1
ATOM 869 C CA . ALA A 1 108 ? 18.937 -7.526 -24.172 1.00 86.75 108 ALA A CA 1
ATOM 870 C C . ALA A 1 108 ? 19.962 -8.573 -24.646 1.00 86.75 108 ALA A C 1
ATOM 872 O O . ALA A 1 108 ? 20.441 -8.492 -25.777 1.00 86.75 108 ALA A O 1
ATOM 873 N N . LYS A 1 109 ? 20.284 -9.570 -23.811 1.00 84.38 109 LYS A N 1
ATOM 874 C CA . LYS A 1 109 ? 21.158 -10.696 -24.184 1.00 84.38 109 LYS A CA 1
ATOM 875 C C . LYS A 1 109 ? 20.470 -11.690 -25.118 1.00 84.38 109 LYS A C 1
ATOM 877 O O . LYS A 1 109 ? 21.131 -12.214 -26.002 1.00 84.38 109 LYS A O 1
ATOM 882 N N . MET A 1 110 ? 19.172 -11.937 -24.936 1.00 78.94 110 MET A N 1
ATOM 883 C CA . MET A 1 110 ? 18.376 -12.838 -25.788 1.00 78.94 110 MET A CA 1
ATOM 884 C C . MET A 1 110 ? 18.050 -12.230 -27.161 1.00 78.94 110 MET A C 1
ATOM 886 O O . MET A 1 110 ? 17.757 -12.959 -28.102 1.00 78.94 110 MET A O 1
ATOM 890 N N . ALA A 1 111 ? 18.078 -10.899 -27.279 1.00 75.38 111 ALA A N 1
ATOM 891 C CA . ALA A 1 111 ? 17.863 -10.179 -28.535 1.00 75.38 111 ALA A CA 1
ATOM 892 C C . ALA A 1 111 ? 19.111 -10.122 -29.442 1.00 75.38 111 ALA A C 1
ATOM 894 O O . ALA A 1 111 ? 19.083 -9.445 -30.473 1.00 75.38 111 ALA A O 1
ATOM 895 N N . LYS A 1 112 ? 20.202 -10.787 -29.051 1.00 55.97 112 LYS A N 1
ATOM 896 C CA . LYS A 1 112 ? 21.496 -10.784 -29.735 1.00 55.97 112 LYS A CA 1
ATOM 897 C C . LYS A 1 112 ? 21.854 -12.183 -30.217 1.00 55.97 112 LYS A C 1
ATOM 899 O O . LYS A 1 112 ? 22.440 -12.262 -31.317 1.00 55.97 112 LYS A O 1
#

Secondary structure (DSSP, 8-state):
-----------S-S----TT--SS-HHHHHHHHHHHHHHHHHHHHHHHHHHHHHHHHHHHH----SSSS--HHHHHHHHHHHHHHHHHHHHHHHHHHHHHHHHHHHHHHHT-

pLDDT: mean 81.33, std 20.42, range [32.62, 98.19]